Protein AF-M3FZF0-F1 (afdb_monomer)

Foldseek 3Di:
DDDDPVLVVLQVCCVVPVHDDDFFLDVPLVVVLLVQLLVLLCVVQVHDPPDDSVVCQVCVCVRDPPVCVVVSQVSSQVSLLVPPCNQVSVCNRCVVSCCSHVNPPDDDDSGDHDQRDDPPDPVSDDDDDDPPPDPDDDD

Secondary structure (DSSP, 8-state):
----HHHHHHHHHHHHHS------S-HHHHHHHHHHHHHHHHHHHT--TTS-HHHHHHTGGGTS-HHHHHHHHHHHHHHHHHSTTHHHHHHHHHHHHHHHHHTT-PPPPSS-------TT-GGG---S--TT-------

Organism: NCBI:txid1001599

pLDDT: mean 86.98, std 16.39, range [32.72, 98.31]

Structure (mmCIF, N/CA/C/O backbone):
data_AF-M3FZF0-F1
#
_entry.id   AF-M3FZF0-F1
#
loop_
_atom_site.group_PDB
_atom_site.id
_atom_site.type_symbol
_atom_site.label_atom_id
_atom_site.label_alt_id
_atom_site.label_comp_id
_atom_site.label_asym_id
_atom_site.label_entity_id
_atom_site.label_seq_id
_atom_site.pdbx_PDB_ins_code
_atom_site.Cartn_x
_atom_site.Cartn_y
_atom_site.Cartn_z
_atom_site.occupancy
_atom_site.B_iso_or_equiv
_atom_site.auth_seq_id
_atom_site.auth_comp_id
_atom_site.auth_asym_id
_atom_site.auth_atom_id
_atom_site.pdbx_PDB_model_num
ATOM 1 N N . MET A 1 1 ? 18.010 -3.478 -26.630 1.00 60.19 1 MET A N 1
ATOM 2 C CA . MET A 1 1 ? 17.415 -2.484 -25.715 1.00 60.19 1 MET A CA 1
ATOM 3 C C . MET A 1 1 ? 18.577 -1.794 -25.026 1.00 60.19 1 MET A C 1
ATOM 5 O O . MET A 1 1 ? 19.460 -2.504 -24.566 1.00 60.19 1 MET A O 1
ATOM 9 N N . PHE A 1 2 ? 18.667 -0.467 -25.069 1.00 76.50 2 PHE A N 1
ATOM 10 C CA . PHE A 1 2 ? 19.745 0.252 -24.386 1.00 76.50 2 PHE A CA 1
ATOM 11 C C . PHE A 1 2 ? 19.271 0.546 -22.962 1.00 76.50 2 PHE A C 1
ATOM 13 O O . PHE A 1 2 ? 18.437 1.427 -22.785 1.00 76.50 2 PHE A O 1
ATOM 20 N N . LEU A 1 3 ? 19.737 -0.248 -21.995 1.00 84.12 3 LEU A N 1
ATOM 21 C CA . LEU A 1 3 ? 19.492 -0.029 -20.570 1.00 84.12 3 LEU A CA 1
ATOM 22 C C . LEU A 1 3 ? 20.596 0.867 -20.001 1.00 84.12 3 LEU A C 1
ATOM 24 O O . LEU A 1 3 ? 21.763 0.751 -20.383 1.00 84.12 3 LEU A O 1
ATOM 28 N N . SER A 1 4 ? 20.231 1.752 -19.083 1.00 91.00 4 SER A N 1
ATOM 29 C CA . SER A 1 4 ? 21.182 2.430 -18.205 1.00 91.00 4 SER A CA 1
ATOM 30 C C . SER A 1 4 ? 21.882 1.427 -17.281 1.00 91.00 4 SER A C 1
ATOM 32 O O . SER A 1 4 ? 21.384 0.327 -17.035 1.00 91.00 4 SER A O 1
ATOM 34 N N . GLU A 1 5 ? 23.021 1.819 -16.707 1.00 91.88 5 GLU A N 1
ATOM 35 C CA . GLU A 1 5 ? 23.735 0.973 -15.740 1.00 91.88 5 GLU A CA 1
ATOM 36 C C . GLU A 1 5 ? 22.854 0.588 -14.541 1.00 91.88 5 GLU A C 1
ATOM 38 O O . GLU A 1 5 ? 22.901 -0.552 -14.084 1.00 91.88 5 GLU A O 1
ATOM 43 N N . SER A 1 6 ? 22.000 1.501 -14.065 1.00 90.69 6 SER A N 1
ATOM 44 C CA . SER A 1 6 ? 21.063 1.218 -12.972 1.00 90.69 6 SER A CA 1
ATOM 45 C C . SER A 1 6 ? 19.991 0.200 -13.358 1.00 90.69 6 SER A C 1
ATOM 47 O O . SER A 1 6 ? 19.658 -0.674 -12.561 1.00 90.69 6 SER A O 1
ATOM 49 N N . GLU A 1 7 ? 19.461 0.282 -14.578 1.00 92.56 7 GLU A N 1
ATOM 50 C CA . GLU A 1 7 ? 18.453 -0.665 -15.072 1.00 92.56 7 GLU A CA 1
ATOM 51 C C . GLU A 1 7 ? 19.058 -2.058 -15.282 1.00 92.56 7 GLU A C 1
ATOM 53 O O . GLU A 1 7 ? 18.430 -3.066 -14.945 1.00 92.56 7 GLU A O 1
ATOM 58 N N . GLN A 1 8 ? 20.303 -2.122 -15.765 1.00 93.81 8 GLN A N 1
ATOM 59 C CA . GLN A 1 8 ? 21.044 -3.376 -15.891 1.00 93.81 8 GLN A CA 1
ATOM 60 C C . GLN A 1 8 ? 21.269 -4.026 -14.520 1.00 93.81 8 GLN A C 1
ATOM 62 O O . GLN A 1 8 ? 20.993 -5.209 -14.357 1.00 93.81 8 GLN A O 1
ATOM 67 N N . GLN A 1 9 ? 21.683 -3.253 -13.509 1.00 94.00 9 GLN A N 1
ATOM 68 C CA . GLN A 1 9 ? 21.886 -3.763 -12.147 1.00 94.00 9 GLN A CA 1
ATOM 69 C C . GLN A 1 9 ? 20.606 -4.349 -11.538 1.00 94.00 9 GLN A C 1
ATOM 71 O O . GLN A 1 9 ? 20.651 -5.428 -10.947 1.00 94.00 9 GLN A O 1
ATOM 76 N N . ILE A 1 10 ? 19.470 -3.664 -11.699 1.00 94.12 10 ILE A N 1
ATOM 77 C CA . ILE A 1 10 ? 18.162 -4.141 -11.221 1.00 94.12 10 ILE A CA 1
ATOM 78 C C . ILE A 1 10 ? 17.778 -5.449 -11.920 1.00 94.12 10 ILE A C 1
ATOM 80 O O . ILE A 1 10 ? 17.322 -6.393 -11.273 1.00 94.12 10 ILE A O 1
ATOM 84 N N . THR A 1 11 ? 17.990 -5.515 -13.234 1.00 93.62 11 THR A N 1
ATOM 85 C 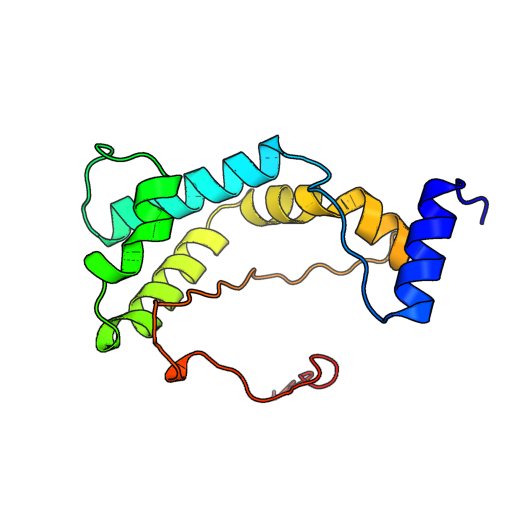CA . THR A 1 11 ? 17.691 -6.701 -14.044 1.00 93.62 11 THR A CA 1
ATOM 86 C C . THR A 1 11 ? 18.555 -7.889 -13.626 1.00 93.62 11 THR A C 1
ATOM 88 O O . THR A 1 11 ? 18.034 -8.979 -13.392 1.00 93.62 11 THR A O 1
ATOM 91 N N . ASP A 1 12 ? 19.861 -7.679 -13.456 1.00 94.50 12 ASP A N 1
ATOM 92 C CA . ASP A 1 12 ? 20.803 -8.723 -13.049 1.00 94.50 12 ASP A CA 1
ATOM 93 C C . ASP A 1 12 ? 20.505 -9.230 -11.628 1.00 94.50 12 ASP A C 1
ATOM 95 O O . ASP A 1 12 ? 20.568 -10.435 -11.364 1.00 94.50 12 ASP A O 1
ATOM 99 N N . GLU A 1 13 ? 20.140 -8.334 -10.702 1.00 95.12 13 GLU A N 1
A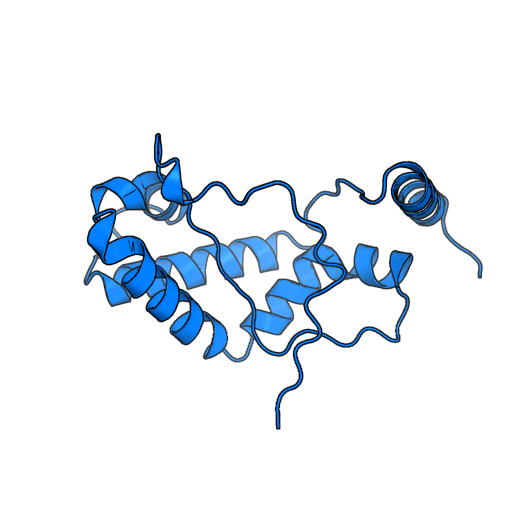TOM 100 C CA . GLU A 1 13 ? 19.709 -8.707 -9.352 1.00 95.12 13 GLU A CA 1
ATOM 101 C C . GLU A 1 13 ? 18.445 -9.569 -9.393 1.00 95.12 13 GLU A C 1
ATOM 103 O O . GLU A 1 13 ? 18.414 -10.634 -8.771 1.00 95.12 13 GLU A O 1
ATOM 108 N N . TYR A 1 14 ? 17.443 -9.147 -10.166 1.00 94.75 14 TYR A N 1
ATOM 109 C CA . TYR A 1 14 ? 16.187 -9.872 -10.311 1.00 94.75 14 TYR A CA 1
ATOM 110 C C . TYR A 1 14 ? 16.391 -11.258 -10.935 1.00 94.75 14 TYR A C 1
ATOM 112 O O . TYR A 1 14 ? 15.877 -12.238 -10.402 1.00 94.75 14 TYR A O 1
ATOM 120 N N . ILE A 1 15 ? 17.189 -11.376 -12.004 1.00 94.62 15 ILE A N 1
ATOM 121 C CA . ILE A 1 15 ? 17.502 -12.667 -12.647 1.00 94.62 15 ILE A CA 1
ATOM 122 C C . ILE A 1 15 ? 18.219 -13.606 -11.672 1.00 94.62 15 ILE A C 1
ATOM 124 O O . ILE A 1 15 ? 17.933 -14.803 -11.639 1.00 94.62 15 ILE A O 1
ATOM 128 N N . ARG A 1 16 ? 19.151 -13.079 -10.873 1.00 96.06 16 ARG A N 1
ATOM 129 C CA . ARG A 1 16 ? 19.946 -13.882 -9.937 1.00 96.06 16 ARG A CA 1
ATOM 130 C C . ARG A 1 16 ? 19.152 -14.326 -8.708 1.00 96.06 16 ARG A C 1
ATOM 132 O O . ARG A 1 16 ? 19.325 -15.456 -8.262 1.00 96.06 16 ARG A O 1
ATOM 139 N N . ASN A 1 17 ? 18.330 -13.443 -8.143 1.00 95.00 17 ASN A N 1
ATOM 140 C CA . ASN A 1 17 ? 17.706 -13.645 -6.831 1.00 95.00 17 ASN A CA 1
ATOM 141 C C . ASN A 1 17 ? 16.209 -13.987 -6.908 1.00 95.00 17 ASN A C 1
ATOM 143 O O . ASN A 1 17 ? 15.634 -14.436 -5.920 1.00 95.00 17 ASN A O 1
ATOM 147 N N . GLY A 1 18 ? 15.557 -13.732 -8.045 1.00 92.62 18 GLY A N 1
ATOM 148 C CA . GLY A 1 18 ? 14.099 -13.782 -8.191 1.00 92.62 18 GLY A CA 1
ATOM 149 C C . GLY A 1 18 ? 13.364 -12.571 -7.597 1.00 92.62 18 GLY A C 1
ATOM 150 O O . GLY A 1 18 ? 12.136 -12.531 -7.624 1.00 92.62 18 GLY A O 1
ATOM 151 N N . TYR A 1 19 ? 14.091 -11.588 -7.052 1.00 93.00 19 TYR A N 1
ATOM 152 C CA . TYR A 1 19 ? 13.554 -10.341 -6.501 1.00 93.00 19 TYR A CA 1
ATOM 153 C C . TYR A 1 19 ? 14.603 -9.219 -6.542 1.00 93.00 19 TYR A C 1
ATOM 155 O O . TYR A 1 19 ? 15.796 -9.472 -6.697 1.00 93.00 19 TYR A O 1
ATOM 163 N N . THR A 1 20 ? 14.156 -7.976 -6.355 1.00 94.25 20 THR A N 1
ATOM 164 C CA . THR A 1 20 ? 15.016 -6.804 -6.125 1.00 94.25 20 THR A CA 1
ATOM 165 C C . THR A 1 20 ? 14.456 -5.977 -4.969 1.00 94.25 20 THR A C 1
ATOM 167 O O . THR A 1 20 ? 13.239 -5.945 -4.761 1.00 94.25 20 THR A O 1
ATOM 170 N N . ILE A 1 21 ? 15.328 -5.324 -4.198 1.00 94.19 21 ILE A N 1
ATOM 171 C CA . ILE A 1 21 ? 14.931 -4.435 -3.098 1.00 94.19 21 ILE A CA 1
ATOM 172 C C . ILE A 1 21 ? 15.245 -2.996 -3.495 1.00 94.19 21 ILE A C 1
ATOM 174 O O . ILE A 1 21 ? 16.403 -2.590 -3.546 1.00 94.19 21 ILE A O 1
ATOM 178 N N . GLN A 1 22 ? 14.198 -2.209 -3.732 1.00 94.44 22 GLN A N 1
ATOM 179 C CA . GLN A 1 22 ? 14.310 -0.820 -4.169 1.00 94.44 22 GLN A CA 1
ATOM 180 C C . GLN A 1 22 ? 13.591 0.129 -3.211 1.00 94.44 22 GLN A C 1
ATOM 182 O O . GLN A 1 22 ? 12.639 -0.245 -2.522 1.00 94.44 22 GLN A O 1
ATOM 187 N N . LYS A 1 23 ? 14.043 1.386 -3.166 1.00 95.44 23 LYS A N 1
ATOM 188 C CA . LYS A 1 23 ? 13.302 2.455 -2.480 1.00 95.44 23 LYS A CA 1
ATOM 189 C C . LYS A 1 23 ? 12.015 2.754 -3.247 1.00 95.44 23 LYS A C 1
ATOM 191 O O . LYS A 1 23 ? 11.947 2.522 -4.445 1.00 95.44 23 LYS A O 1
ATOM 196 N N . ALA A 1 24 ? 11.009 3.315 -2.578 1.00 95.62 24 ALA A N 1
ATOM 197 C CA . ALA A 1 24 ? 9.831 3.816 -3.279 1.00 95.62 24 ALA A CA 1
ATOM 198 C C . ALA A 1 24 ? 10.253 4.870 -4.316 1.00 95.62 24 ALA A C 1
ATOM 200 O O . ALA A 1 24 ? 10.874 5.873 -3.960 1.00 95.62 24 ALA A O 1
ATOM 201 N N . ALA A 1 25 ? 9.903 4.647 -5.583 1.00 96.56 25 ALA A N 1
ATOM 202 C CA . ALA A 1 25 ? 10.225 5.563 -6.674 1.00 96.56 25 ALA A CA 1
ATOM 203 C C . ALA A 1 25 ? 9.487 6.901 -6.538 1.00 96.56 25 ALA A C 1
ATOM 205 O O . ALA A 1 25 ? 9.951 7.931 -7.022 1.00 96.56 25 ALA A O 1
ATOM 206 N N . ASP A 1 26 ? 8.340 6.883 -5.859 1.00 97.88 26 ASP A N 1
ATOM 207 C CA . ASP A 1 26 ? 7.570 8.070 -5.541 1.00 97.88 26 ASP A CA 1
ATOM 208 C C . ASP A 1 26 ? 7.046 8.032 -4.104 1.00 97.88 26 ASP A C 1
ATOM 210 O O . ASP A 1 26 ? 6.028 7.406 -3.792 1.00 97.88 26 ASP A O 1
ATOM 214 N N . ILE A 1 27 ? 7.751 8.756 -3.239 1.00 97.81 27 ILE A N 1
ATOM 215 C CA . ILE A 1 27 ? 7.427 8.887 -1.817 1.00 97.81 27 ILE A CA 1
ATOM 216 C C . ILE A 1 27 ? 6.081 9.595 -1.626 1.00 97.81 27 ILE A C 1
ATOM 218 O O . ILE A 1 27 ? 5.312 9.190 -0.763 1.00 97.81 27 ILE A O 1
ATOM 222 N N . ASN A 1 28 ? 5.730 10.569 -2.475 1.00 98.00 28 ASN A N 1
ATOM 223 C CA . ASN A 1 28 ? 4.465 11.295 -2.336 1.00 98.00 28 ASN A CA 1
ATOM 224 C C . ASN A 1 28 ? 3.257 10.376 -2.569 1.00 98.00 28 ASN A C 1
ATOM 226 O O . ASN A 1 28 ? 2.253 10.492 -1.870 1.00 98.00 28 ASN A O 1
ATOM 230 N N . SER A 1 29 ? 3.339 9.444 -3.527 1.00 97.94 29 SER A N 1
ATOM 231 C CA . SER A 1 29 ? 2.282 8.438 -3.707 1.00 97.94 29 SER A CA 1
ATOM 232 C C . SER A 1 29 ? 2.228 7.441 -2.556 1.00 97.94 29 SER A C 1
ATOM 234 O O . SER A 1 29 ? 1.133 7.052 -2.157 1.00 97.94 29 SER A O 1
ATOM 236 N N . LEU A 1 30 ? 3.375 7.049 -1.996 1.00 97.75 30 LEU A N 1
ATOM 237 C CA . LEU A 1 30 ? 3.407 6.181 -0.818 1.00 97.75 30 LEU A CA 1
ATOM 238 C C . LEU A 1 30 ? 2.758 6.863 0.397 1.00 97.75 30 LEU A C 1
ATOM 240 O O . LEU A 1 30 ? 1.913 6.262 1.061 1.00 97.75 30 LEU A O 1
ATOM 244 N N . ASP A 1 31 ? 3.095 8.128 0.645 1.00 98.06 31 ASP A N 1
ATOM 245 C CA . ASP A 1 31 ? 2.496 8.934 1.709 1.00 98.06 31 ASP A CA 1
ATOM 246 C C . ASP A 1 31 ? 0.991 9.116 1.487 1.00 98.06 31 ASP A C 1
ATOM 248 O O . ASP A 1 31 ? 0.205 8.954 2.421 1.00 98.06 31 ASP A O 1
ATOM 252 N N . TRP A 1 32 ? 0.566 9.370 0.245 1.00 98.31 32 TRP A N 1
ATOM 253 C CA . TRP A 1 32 ? -0.852 9.457 -0.110 1.00 98.31 32 TRP A CA 1
ATOM 254 C C . TRP A 1 32 ? -1.598 8.153 0.201 1.00 98.31 32 TRP A C 1
ATOM 256 O O . TRP A 1 32 ? -2.680 8.193 0.792 1.00 98.31 32 TRP A O 1
ATOM 266 N N . ILE A 1 33 ? -1.021 6.994 -0.141 1.00 97.94 33 ILE A N 1
ATOM 267 C CA . ILE A 1 33 ? -1.599 5.677 0.170 1.00 97.94 33 ILE A CA 1
ATOM 268 C C . ILE A 1 33 ? -1.727 5.502 1.683 1.00 97.94 33 ILE A C 1
ATOM 270 O O . ILE A 1 33 ? -2.805 5.141 2.161 1.00 97.94 33 ILE A O 1
ATOM 274 N N . ARG A 1 34 ? -0.661 5.792 2.442 1.00 97.88 34 ARG A N 1
ATOM 275 C CA . ARG A 1 34 ? -0.659 5.686 3.909 1.00 97.88 34 ARG A CA 1
ATOM 276 C C . ARG A 1 34 ? -1.765 6.536 4.527 1.00 97.88 34 ARG A C 1
ATOM 278 O O . ARG A 1 34 ? -2.527 6.033 5.350 1.00 97.88 34 ARG A O 1
ATOM 285 N N . GLU A 1 35 ? -1.871 7.802 4.130 1.00 98.06 35 GLU A N 1
ATOM 286 C CA . GLU A 1 35 ? -2.877 8.717 4.676 1.00 98.06 35 GLU A CA 1
ATOM 287 C C . GLU A 1 35 ? -4.304 8.276 4.338 1.00 98.06 35 GLU A C 1
ATOM 289 O O . GLU A 1 35 ? -5.173 8.309 5.210 1.00 98.06 35 GLU A O 1
ATOM 294 N N . ASN A 1 36 ? -4.557 7.811 3.112 1.00 98.06 36 ASN A N 1
ATOM 295 C CA . ASN A 1 36 ? -5.884 7.329 2.724 1.00 98.06 36 ASN A CA 1
ATOM 296 C C . ASN A 1 36 ? -6.280 6.062 3.481 1.00 98.06 36 ASN A C 1
ATOM 298 O O . ASN A 1 36 ? -7.399 5.985 3.986 1.00 98.06 36 ASN A O 1
ATOM 302 N N . ILE A 1 37 ? -5.367 5.097 3.624 1.00 98.06 37 ILE A N 1
ATOM 303 C CA . ILE A 1 37 ? -5.623 3.900 4.433 1.00 98.06 37 ILE A CA 1
ATOM 304 C C . ILE A 1 37 ? -5.897 4.302 5.885 1.00 98.06 37 ILE A C 1
ATOM 306 O O . ILE A 1 37 ? -6.866 3.829 6.471 1.00 98.06 37 ILE A O 1
ATOM 310 N N . ALA A 1 38 ? -5.108 5.210 6.462 1.00 98.12 38 ALA A N 1
ATOM 311 C CA . ALA A 1 38 ? -5.327 5.675 7.828 1.00 98.12 38 ALA A CA 1
ATOM 312 C C . ALA A 1 38 ? -6.687 6.371 7.999 1.00 98.12 38 ALA A C 1
ATOM 314 O O . ALA A 1 38 ? -7.368 6.127 8.991 1.00 98.12 38 ALA A O 1
ATOM 315 N N . ASN A 1 39 ? -7.119 7.196 7.042 1.00 98.12 39 ASN A N 1
ATOM 316 C CA . ASN A 1 39 ? -8.446 7.821 7.077 1.00 98.12 39 ASN A CA 1
ATOM 317 C C . ASN A 1 39 ? -9.569 6.781 6.978 1.00 98.12 39 ASN A C 1
ATOM 319 O O . ASN A 1 39 ? -10.468 6.797 7.808 1.00 98.12 39 ASN A O 1
ATOM 323 N N . ILE A 1 40 ? -9.459 5.810 6.066 1.00 98.25 40 ILE A N 1
ATOM 324 C CA . ILE A 1 40 ? -10.407 4.687 5.968 1.00 98.25 40 ILE A CA 1
ATOM 325 C C . ILE A 1 40 ? -10.505 3.935 7.300 1.00 98.25 40 ILE A C 1
ATOM 327 O O . ILE A 1 40 ? -11.598 3.596 7.748 1.00 98.25 40 ILE A O 1
ATOM 331 N N . VAL A 1 41 ? -9.369 3.668 7.949 1.00 97.94 41 VAL A N 1
ATOM 332 C CA . VAL A 1 41 ? -9.337 3.001 9.256 1.00 97.94 41 VAL A CA 1
ATOM 333 C C . VAL A 1 41 ? -10.031 3.845 10.324 1.00 97.94 41 VAL A C 1
ATOM 335 O O . VAL A 1 41 ? -10.810 3.296 11.104 1.00 97.94 41 VAL A O 1
ATOM 338 N N . ARG A 1 42 ? -9.789 5.163 10.353 1.00 97.62 42 ARG A N 1
ATOM 339 C CA . ARG A 1 42 ? -10.481 6.082 11.271 1.00 97.62 42 ARG A CA 1
ATOM 340 C C . ARG A 1 42 ? -11.988 6.046 11.049 1.00 97.62 42 ARG A C 1
ATOM 342 O O . ARG A 1 42 ? -12.716 5.878 12.020 1.00 97.62 42 ARG A O 1
ATOM 349 N N . ASP A 1 43 ? -12.439 6.104 9.801 1.00 97.62 43 ASP A N 1
ATOM 350 C CA . ASP A 1 43 ? -13.862 6.084 9.454 1.00 97.62 43 ASP A CA 1
ATOM 351 C C . ASP A 1 43 ? -14.528 4.761 9.859 1.00 97.62 43 ASP A C 1
ATOM 353 O O . ASP A 1 43 ? -15.598 4.760 10.465 1.00 97.62 43 ASP A O 1
ATOM 357 N N . ILE A 1 44 ? -13.878 3.623 9.588 1.00 97.19 44 ILE A N 1
ATOM 358 C CA . ILE A 1 44 ? -14.392 2.290 9.949 1.00 97.19 44 ILE A CA 1
ATOM 359 C C . ILE A 1 44 ? -14.515 2.125 11.469 1.00 97.19 44 ILE A C 1
ATOM 361 O O . ILE A 1 44 ? -15.437 1.454 11.934 1.00 97.19 44 ILE A O 1
ATOM 365 N N . LEU A 1 45 ? -13.583 2.697 12.233 1.00 96.31 45 LEU A N 1
ATOM 366 C CA . LEU A 1 45 ? -13.524 2.569 13.691 1.00 96.31 45 LEU A CA 1
ATOM 367 C C . LEU A 1 45 ? -14.187 3.737 14.440 1.00 96.31 45 LEU A C 1
ATOM 369 O O . LEU A 1 45 ? -14.247 3.703 15.667 1.00 96.31 45 LEU A O 1
ATOM 373 N N . GLY A 1 46 ? -14.680 4.759 13.733 1.00 96.31 46 GLY A N 1
ATOM 374 C CA . GLY A 1 46 ? -15.267 5.959 14.335 1.00 96.31 46 GLY A CA 1
ATOM 375 C C . GLY A 1 46 ? -14.273 6.794 15.151 1.00 96.31 46 GLY A C 1
ATOM 376 O O . GLY A 1 46 ? -14.642 7.347 16.184 1.00 96.31 46 GLY A O 1
ATOM 377 N N . LEU A 1 47 ? -13.008 6.855 14.728 1.00 95.19 47 LEU A N 1
ATOM 378 C CA . LEU A 1 47 ? -11.932 7.540 15.451 1.00 95.19 47 LEU A CA 1
ATOM 379 C C . LEU A 1 47 ? -11.735 8.976 14.956 1.00 95.19 47 LEU A C 1
ATOM 381 O O . LEU A 1 47 ? -11.782 9.258 13.760 1.00 95.19 47 LEU A O 1
ATOM 385 N N . SER A 1 48 ? -11.414 9.876 15.880 1.00 93.00 48 SER A N 1
ATOM 386 C CA . SER A 1 48 ? -10.918 11.221 15.585 1.00 93.00 48 SER A CA 1
ATOM 387 C C . SER A 1 48 ? -9.462 11.182 15.083 1.00 93.00 48 SER A C 1
ATOM 389 O O . SER A 1 48 ? -8.716 10.220 15.291 1.00 93.00 48 SER A O 1
ATOM 391 N N . LYS A 1 49 ? -9.010 12.255 14.419 1.00 93.44 49 LYS A N 1
ATOM 392 C CA . LYS A 1 49 ? -7.616 12.406 13.955 1.00 93.44 49 LYS A CA 1
ATOM 393 C C . LYS A 1 49 ? -6.695 12.923 15.073 1.00 93.44 49 LYS A C 1
ATOM 395 O O . LYS A 1 49 ? -6.005 13.921 14.901 1.00 93.44 49 LYS A O 1
ATOM 400 N N . GLU A 1 50 ? -6.721 12.262 16.227 1.00 91.31 50 GLU A N 1
ATOM 401 C CA . GLU A 1 50 ? -5.885 12.613 17.387 1.00 91.31 50 GLU A CA 1
ATOM 402 C C . GLU A 1 50 ? -4.450 12.095 17.246 1.00 91.31 50 GLU A C 1
ATOM 404 O O . GLU A 1 50 ? -3.496 12.801 17.567 1.00 91.31 50 GLU A O 1
ATOM 409 N N . GLU A 1 51 ? -4.287 10.875 16.728 1.00 92.88 51 GLU A N 1
ATOM 410 C CA . GLU A 1 51 ? -2.980 10.257 16.499 1.00 92.88 51 GLU A CA 1
ATOM 411 C C . GLU A 1 51 ? -2.561 10.319 15.021 1.00 92.88 51 GLU A C 1
ATOM 413 O O . GLU A 1 51 ? -3.392 10.316 14.096 1.00 92.88 51 GLU A O 1
ATOM 418 N N . THR A 1 52 ? -1.245 10.356 14.790 1.00 96.88 52 THR A N 1
ATOM 419 C CA . THR A 1 52 ? -0.681 10.328 13.436 1.00 96.88 52 THR A CA 1
ATOM 420 C C . THR A 1 52 ? -1.024 9.018 12.734 1.00 96.88 52 THR A C 1
ATOM 422 O O . THR A 1 52 ? -1.297 7.994 13.363 1.00 96.88 52 THR A O 1
ATOM 425 N N . SER A 1 53 ? -1.009 9.045 11.404 1.00 97.00 53 SER A N 1
ATOM 426 C CA . SER A 1 53 ? -1.315 7.874 10.583 1.00 97.00 53 SER A CA 1
ATOM 427 C C . SER A 1 53 ? -0.364 6.707 10.876 1.00 97.00 53 SER A C 1
ATOM 429 O O . SER A 1 53 ? -0.827 5.578 11.008 1.00 97.00 53 SER A O 1
ATOM 431 N N . ASP A 1 54 ? 0.927 6.966 11.103 1.00 96.50 54 ASP A N 1
ATOM 432 C CA . ASP A 1 54 ? 1.889 5.926 11.491 1.00 96.50 54 ASP A CA 1
ATOM 433 C C . ASP A 1 54 ? 1.563 5.295 12.853 1.00 96.50 54 ASP A C 1
ATOM 435 O O . ASP A 1 54 ? 1.626 4.074 12.992 1.00 96.50 54 ASP A O 1
ATOM 439 N N . ILE A 1 55 ? 1.186 6.092 13.861 1.00 96.94 55 ILE A N 1
ATOM 440 C CA . ILE A 1 55 ? 0.834 5.558 15.187 1.00 96.94 55 ILE A CA 1
ATOM 441 C C . ILE A 1 55 ? -0.434 4.706 15.090 1.00 96.94 55 ILE A C 1
ATOM 443 O O . ILE A 1 55 ? -0.440 3.578 15.588 1.00 96.94 55 ILE A O 1
ATOM 447 N N . LEU A 1 56 ? -1.467 5.204 14.404 1.00 97.44 56 LEU A N 1
ATOM 448 C C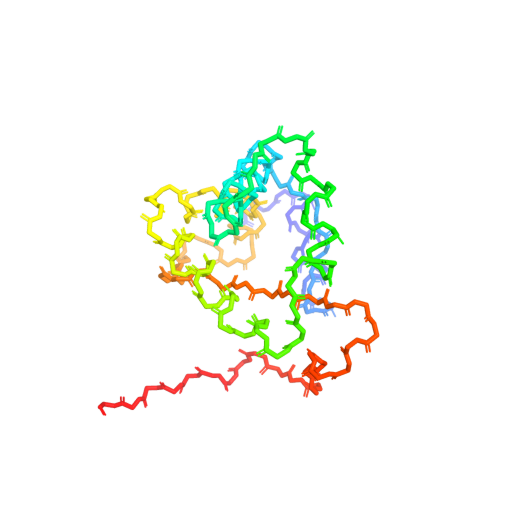A . LEU A 1 56 ? -2.721 4.477 14.203 1.00 97.44 56 LEU A CA 1
ATOM 449 C C . LEU A 1 56 ? -2.484 3.114 13.545 1.00 97.44 56 LEU A C 1
ATOM 451 O O . LEU A 1 56 ? -2.931 2.092 14.069 1.00 97.44 56 LEU A O 1
ATOM 455 N N . LEU A 1 57 ? -1.784 3.095 12.406 1.00 96.50 57 LEU A N 1
ATOM 456 C CA . LEU A 1 57 ? -1.585 1.876 11.621 1.00 96.50 57 LEU A CA 1
ATOM 457 C C . LEU A 1 57 ? -0.693 0.869 12.358 1.00 96.50 57 LEU A C 1
ATOM 459 O O . LEU A 1 57 ? -1.034 -0.312 12.418 1.00 96.50 57 LEU A O 1
ATOM 463 N N . ASN A 1 58 ? 0.387 1.323 13.003 1.00 96.62 58 ASN A N 1
ATOM 464 C CA . ASN A 1 58 ? 1.279 0.444 13.769 1.00 96.62 58 ASN A CA 1
ATOM 465 C C . ASN A 1 58 ? 0.615 -0.128 15.035 1.00 96.62 58 ASN A C 1
ATOM 467 O O . ASN A 1 58 ? 1.001 -1.194 15.519 1.00 96.62 58 ASN A O 1
ATOM 471 N N . GLN A 1 59 ? -0.385 0.559 15.592 1.00 96.06 59 GLN A N 1
ATOM 472 C CA . GLN A 1 59 ? -1.068 0.151 16.825 1.00 96.06 59 GLN A CA 1
ATOM 473 C C . GLN A 1 59 ? -2.485 -0.382 16.599 1.00 96.06 59 GLN A C 1
ATOM 475 O O . GLN A 1 59 ? -3.261 -0.486 17.551 1.00 96.06 59 GLN A O 1
ATOM 480 N N . ILE A 1 60 ? -2.828 -0.768 15.368 1.00 95.44 60 ILE A N 1
ATOM 481 C CA . ILE A 1 60 ? -4.180 -1.232 15.033 1.00 95.44 60 ILE A CA 1
ATOM 482 C C . ILE A 1 60 ? -4.610 -2.471 15.839 1.00 95.44 60 ILE A C 1
ATOM 484 O O . ILE A 1 60 ? -5.778 -2.599 16.196 1.00 95.44 60 ILE A O 1
ATOM 488 N N . HIS A 1 61 ? -3.653 -3.316 16.234 1.00 94.56 61 HIS A N 1
ATOM 489 C CA . HIS A 1 61 ? -3.857 -4.482 17.104 1.00 94.56 61 HIS A CA 1
ATOM 490 C C . HIS A 1 61 ? -4.409 -4.134 18.499 1.00 94.56 61 HIS A C 1
ATOM 492 O O . HIS A 1 61 ? -4.946 -4.998 19.183 1.00 94.56 61 HIS A O 1
ATOM 498 N N . LYS A 1 62 ? -4.292 -2.873 18.941 1.00 95.25 62 LYS A N 1
ATOM 499 C CA . LYS A 1 62 ? -4.892 -2.392 20.198 1.00 95.25 62 LYS A CA 1
ATOM 500 C C . LYS A 1 62 ? -6.359 -1.990 20.044 1.00 95.25 62 LYS A C 1
ATOM 502 O O . LYS A 1 62 ? -7.036 -1.783 21.045 1.00 95.25 62 LYS A O 1
ATOM 507 N N . LYS A 1 63 ? -6.822 -1.807 18.805 1.00 94.88 63 LYS A N 1
ATOM 508 C CA . LYS A 1 63 ? -8.148 -1.269 18.465 1.00 94.88 63 LYS A CA 1
ATOM 509 C C . LYS A 1 63 ? -9.051 -2.298 17.782 1.00 94.88 63 LYS A C 1
ATOM 511 O O . LYS A 1 63 ? -10.266 -2.157 17.828 1.00 94.88 63 LYS A O 1
ATOM 516 N N . VAL A 1 64 ? -8.470 -3.321 17.158 1.00 94.88 64 VAL A N 1
ATOM 517 C CA . VAL A 1 64 ? -9.182 -4.404 16.470 1.00 94.88 64 VAL A CA 1
ATOM 518 C C . VAL A 1 64 ? -8.771 -5.732 17.095 1.00 94.88 64 VAL A C 1
ATOM 520 O O . VAL A 1 64 ? -7.583 -5.992 17.267 1.00 94.88 64 VAL A O 1
ATOM 523 N N . SER A 1 65 ? -9.749 -6.569 17.442 1.00 92.56 65 SER A N 1
ATOM 524 C CA . SER A 1 65 ? -9.500 -7.908 17.978 1.00 92.56 65 SER A CA 1
ATOM 525 C C . SER A 1 65 ? -9.054 -8.876 16.871 1.00 92.56 65 SER A C 1
ATOM 527 O O . SER A 1 65 ? -9.396 -8.692 15.702 1.00 92.56 65 SER A O 1
ATOM 529 N N . VAL A 1 66 ? -8.334 -9.948 17.223 1.00 89.50 66 VAL A N 1
ATOM 530 C CA . VAL A 1 66 ? -7.940 -10.992 16.252 1.00 89.50 66 VAL A CA 1
ATOM 531 C C . VAL A 1 66 ? -9.170 -11.631 15.591 1.00 89.50 66 VAL A C 1
ATOM 533 O O . VAL A 1 66 ? -9.163 -11.872 14.386 1.00 89.50 66 VAL A O 1
ATOM 536 N N . SER A 1 67 ? -10.263 -11.840 16.337 1.00 90.31 67 SER A N 1
ATOM 537 C CA . SER A 1 67 ? -11.512 -12.398 15.795 1.00 90.31 67 SER A CA 1
ATOM 538 C C . SER A 1 67 ? -12.170 -11.503 14.742 1.00 90.31 67 SER A C 1
ATOM 540 O O . SER A 1 67 ? -12.796 -12.012 13.814 1.00 90.31 67 SER A O 1
ATOM 542 N N . ASP A 1 68 ? -11.997 -10.183 14.843 1.00 92.31 68 ASP A N 1
ATOM 543 C CA . ASP A 1 68 ? -12.569 -9.218 13.898 1.00 92.31 68 ASP A CA 1
ATOM 544 C C . ASP A 1 68 ? -11.616 -8.863 12.748 1.00 92.31 68 ASP A C 1
ATOM 546 O O . ASP A 1 68 ? -12.041 -8.241 11.769 1.00 92.31 68 ASP A O 1
ATOM 550 N N . LEU A 1 69 ? -10.342 -9.269 12.827 1.00 91.25 69 LEU A N 1
ATOM 551 C CA . LEU A 1 69 ? -9.274 -8.853 11.915 1.00 91.25 69 LEU A CA 1
ATOM 552 C C . LEU A 1 69 ? -9.605 -9.129 10.447 1.00 91.25 69 LEU A C 1
ATOM 554 O O . LEU A 1 69 ? -9.427 -8.255 9.599 1.00 91.25 69 LEU A O 1
ATOM 558 N N . ASN A 1 70 ? -10.125 -10.316 10.126 1.00 90.56 70 ASN A N 1
ATOM 559 C CA . ASN A 1 70 ? -10.456 -10.648 8.740 1.00 90.56 70 ASN A CA 1
ATOM 560 C C . ASN A 1 70 ? -11.596 -9.770 8.197 1.00 90.56 70 ASN A C 1
ATOM 562 O O . ASN A 1 70 ? -11.492 -9.226 7.097 1.00 90.56 70 ASN A O 1
ATOM 566 N N . SER A 1 71 ? -12.662 -9.591 8.980 1.00 94.62 71 SER A N 1
ATOM 567 C CA . SER A 1 71 ? -13.796 -8.735 8.614 1.00 94.62 71 SER A CA 1
ATOM 568 C C . SER A 1 71 ? -13.365 -7.277 8.458 1.00 94.62 71 SER A C 1
ATOM 570 O O . SER A 1 71 ? -13.762 -6.607 7.504 1.00 94.62 71 SER A O 1
ATOM 572 N N . PHE A 1 72 ? -12.510 -6.793 9.358 1.00 96.19 72 PHE A N 1
ATOM 573 C CA . PHE A 1 72 ? -11.905 -5.468 9.287 1.00 96.19 72 PHE A CA 1
ATOM 574 C C . PHE A 1 72 ? -11.053 -5.300 8.021 1.00 96.19 72 PHE A C 1
ATOM 576 O O . PHE A 1 72 ? -11.280 -4.367 7.250 1.00 96.19 72 PHE A O 1
ATOM 583 N N . ARG A 1 73 ? -10.145 -6.243 7.743 1.00 95.19 73 ARG A N 1
ATOM 584 C CA . ARG A 1 73 ? -9.294 -6.258 6.543 1.00 95.19 73 ARG A CA 1
ATOM 585 C C . ARG A 1 73 ? -10.119 -6.167 5.262 1.00 95.19 73 ARG A C 1
ATOM 587 O O . ARG A 1 73 ? -9.797 -5.3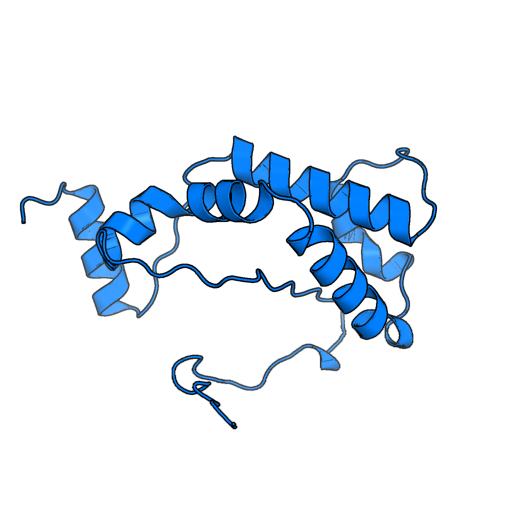67 4.388 1.00 95.19 73 ARG A O 1
ATOM 594 N N . LEU A 1 74 ? -11.197 -6.947 5.155 1.00 95.50 74 LEU A N 1
ATOM 595 C CA . LEU A 1 74 ? -12.077 -6.927 3.983 1.00 95.50 74 LEU A CA 1
ATOM 596 C C . LEU A 1 74 ? -12.744 -5.562 3.780 1.00 95.50 74 LEU A C 1
ATOM 598 O O . LEU A 1 74 ? -12.793 -5.085 2.646 1.00 95.50 74 LEU A O 1
ATOM 602 N N . LYS A 1 75 ? -13.201 -4.907 4.855 1.00 97.56 75 LYS A N 1
ATOM 603 C CA . LYS A 1 75 ? -13.765 -3.549 4.776 1.00 97.56 75 LYS A CA 1
ATOM 604 C C . LYS A 1 75 ? -12.727 -2.539 4.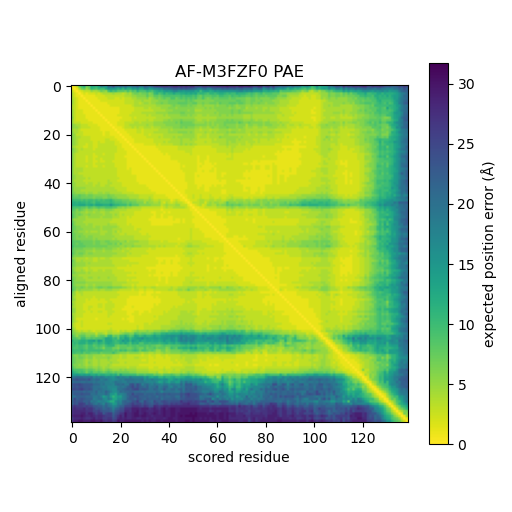292 1.00 97.56 75 LYS A C 1
ATOM 606 O O . LYS A 1 75 ? -13.022 -1.762 3.390 1.00 97.56 75 LYS A O 1
ATOM 611 N N . VAL A 1 76 ? -11.502 -2.587 4.824 1.00 97.50 76 VAL A N 1
ATOM 612 C CA . VAL A 1 76 ? -10.419 -1.694 4.378 1.00 97.50 76 VAL A CA 1
ATOM 613 C C . VAL A 1 76 ? -10.103 -1.923 2.899 1.00 97.50 76 VAL A C 1
ATOM 615 O O . VAL A 1 76 ? -10.023 -0.955 2.148 1.00 97.50 76 VAL A O 1
ATOM 618 N N . ILE A 1 77 ? -9.996 -3.181 2.447 1.00 96.00 77 ILE A N 1
ATOM 619 C CA . ILE A 1 77 ? -9.767 -3.517 1.030 1.00 96.00 77 ILE A CA 1
ATOM 620 C C . ILE A 1 77 ? -10.875 -2.950 0.142 1.00 96.00 77 ILE A C 1
ATOM 622 O O . ILE A 1 77 ? -10.581 -2.377 -0.907 1.00 96.00 77 ILE A O 1
ATOM 626 N N . GLN A 1 78 ? -12.139 -3.102 0.537 1.00 96.88 78 GLN A N 1
ATOM 627 C CA . GLN A 1 78 ? -13.274 -2.586 -0.231 1.00 96.88 78 GLN A CA 1
ATOM 628 C C . GLN A 1 78 ? -13.226 -1.060 -0.346 1.00 96.88 78 GLN A C 1
ATOM 630 O O . GLN A 1 78 ? -13.280 -0.540 -1.460 1.00 96.88 78 GLN A O 1
ATOM 635 N N . SER A 1 79 ? -13.051 -0.353 0.773 1.00 97.44 79 SER A N 1
ATOM 636 C CA . SER A 1 79 ? -12.968 1.111 0.784 1.00 97.44 79 SER A CA 1
ATOM 637 C C . SER A 1 79 ? -11.768 1.614 -0.017 1.00 97.44 79 SER A C 1
ATOM 639 O O . SER A 1 79 ? -11.919 2.482 -0.872 1.00 97.44 79 SER A O 1
ATOM 641 N N . MET A 1 80 ? -10.595 1.010 0.166 1.00 96.31 80 MET A N 1
ATOM 642 C CA . MET A 1 80 ? -9.371 1.342 -0.564 1.00 96.31 80 MET A CA 1
ATOM 643 C C . MET A 1 80 ? -9.546 1.218 -2.081 1.00 96.31 80 MET A C 1
ATOM 645 O O . MET A 1 80 ? -9.167 2.116 -2.826 1.00 96.31 80 MET A O 1
ATOM 649 N N . ASN A 1 81 ? -10.157 0.127 -2.549 1.00 95.25 81 ASN A N 1
ATOM 650 C CA . ASN A 1 81 ? -10.373 -0.106 -3.979 1.00 95.25 81 ASN A CA 1
ATOM 651 C C . ASN A 1 81 ? -11.510 0.734 -4.583 1.00 95.25 81 ASN A C 1
ATOM 653 O O . ASN A 1 81 ? -11.628 0.781 -5.806 1.00 95.25 81 ASN A O 1
ATOM 657 N N . SER A 1 82 ? -12.336 1.391 -3.762 1.00 95.94 82 SER A N 1
ATOM 658 C CA . SER A 1 82 ? -13.332 2.361 -4.240 1.00 95.94 82 SER A CA 1
ATOM 659 C C . SER A 1 82 ? -12.742 3.741 -4.553 1.00 95.94 82 SER A C 1
ATOM 661 O O . SER A 1 82 ? -13.364 4.522 -5.272 1.00 95.94 82 SER A O 1
ATOM 663 N N . LEU A 1 83 ? -11.531 4.035 -4.069 1.00 95.88 83 LEU A N 1
ATOM 664 C CA . LEU A 1 83 ? -10.824 5.273 -4.382 1.00 95.88 83 LEU A CA 1
ATOM 665 C C . LEU A 1 83 ? -10.287 5.211 -5.819 1.00 95.88 83 LEU A C 1
ATOM 667 O O . LEU A 1 83 ? -9.419 4.392 -6.133 1.00 95.88 83 LEU A O 1
ATOM 671 N N . ALA A 1 84 ? -10.775 6.104 -6.685 1.00 92.31 84 ALA A N 1
ATOM 672 C CA . ALA A 1 84 ? -10.438 6.116 -8.111 1.00 92.31 84 ALA A CA 1
ATOM 673 C C . ALA A 1 84 ? -8.918 6.169 -8.369 1.00 92.31 84 ALA A C 1
ATOM 675 O O . ALA A 1 84 ? -8.405 5.424 -9.208 1.00 92.31 84 ALA A O 1
ATOM 676 N N . ASP A 1 85 ? -8.197 6.971 -7.582 1.00 94.50 85 ASP A N 1
ATOM 677 C CA . ASP A 1 85 ? -6.761 7.217 -7.759 1.00 94.50 85 ASP A CA 1
ATOM 678 C C . ASP A 1 85 ? -5.859 6.215 -7.026 1.00 94.50 85 ASP A C 1
ATOM 680 O O . ASP A 1 85 ? -4.634 6.270 -7.154 1.00 94.50 85 ASP A O 1
ATOM 684 N N . PHE A 1 86 ? -6.421 5.253 -6.284 1.00 95.44 86 PHE A N 1
ATOM 685 C CA . PHE A 1 86 ? -5.605 4.355 -5.464 1.00 95.44 86 PHE A CA 1
ATOM 686 C C . PHE A 1 86 ? -4.631 3.526 -6.299 1.00 95.44 86 PHE A C 1
ATOM 688 O O . PHE A 1 86 ? -3.445 3.433 -5.987 1.00 95.44 86 PHE A O 1
ATOM 695 N N . ARG A 1 87 ? -5.115 2.966 -7.413 1.00 93.19 87 ARG A N 1
ATOM 696 C CA . ARG A 1 87 ? -4.277 2.188 -8.337 1.00 93.19 87 ARG A CA 1
ATOM 697 C C . ARG A 1 87 ? -3.205 3.045 -8.997 1.00 93.19 87 ARG A C 1
ATOM 699 O O . ARG A 1 87 ? -2.091 2.572 -9.189 1.00 93.19 87 ARG A O 1
ATOM 706 N N . TYR A 1 88 ? -3.523 4.299 -9.308 1.00 93.94 88 TYR A N 1
ATOM 707 C CA . TYR A 1 88 ? -2.559 5.227 -9.886 1.00 93.94 88 TYR A CA 1
ATOM 708 C C . TYR A 1 88 ? -1.395 5.480 -8.924 1.00 93.94 88 TYR A C 1
ATOM 710 O O . TYR A 1 88 ? -0.235 5.296 -9.297 1.00 93.94 88 TYR A O 1
ATOM 718 N N . HIS A 1 89 ? -1.693 5.818 -7.668 1.00 96.81 89 HIS A N 1
ATOM 719 C CA . HIS A 1 89 ? -0.661 6.008 -6.651 1.00 96.81 89 HIS A CA 1
ATOM 720 C C . HIS A 1 89 ? 0.113 4.715 -6.374 1.00 96.81 89 HIS A C 1
ATOM 722 O O . HIS A 1 89 ? 1.340 4.748 -6.314 1.00 96.81 89 HIS A O 1
ATOM 728 N N . TYR A 1 90 ? -0.569 3.569 -6.297 1.00 95.44 90 TYR A N 1
ATOM 729 C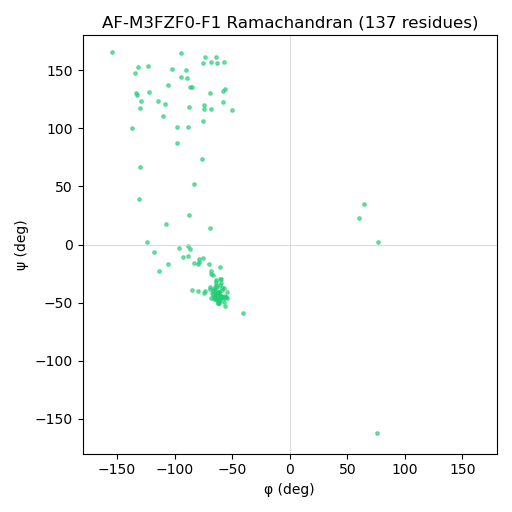 CA . TYR A 1 90 ? 0.078 2.271 -6.087 1.00 95.44 90 TYR A CA 1
ATOM 730 C C . TYR A 1 90 ? 1.065 1.928 -7.212 1.00 95.44 90 TYR A C 1
ATOM 732 O O . TYR A 1 90 ? 2.199 1.545 -6.938 1.00 95.44 90 TYR A O 1
ATOM 740 N N . TYR A 1 91 ? 0.682 2.148 -8.473 1.00 93.75 91 TYR A N 1
ATOM 741 C CA . TYR A 1 91 ? 1.576 1.961 -9.618 1.00 93.75 91 TYR A CA 1
ATOM 742 C C . TYR A 1 91 ? 2.803 2.878 -9.544 1.00 93.75 91 TYR A C 1
ATOM 744 O O . TYR A 1 91 ? 3.931 2.430 -9.744 1.00 93.75 91 TYR A O 1
ATOM 752 N N . ARG A 1 92 ? 2.611 4.160 -9.208 1.00 95.44 92 ARG A N 1
ATOM 753 C CA . ARG A 1 92 ? 3.700 5.148 -9.164 1.00 95.44 92 ARG A CA 1
ATOM 754 C C . ARG A 1 92 ? 4.806 4.816 -8.170 1.00 95.44 92 ARG A C 1
ATOM 756 O O . ARG A 1 92 ? 5.951 5.166 -8.440 1.00 95.44 92 ARG A O 1
ATOM 763 N N . VAL A 1 93 ? 4.495 4.115 -7.080 1.00 96.75 93 VAL A N 1
ATOM 764 C CA . VAL A 1 93 ? 5.492 3.703 -6.076 1.00 96.75 93 VAL A CA 1
ATOM 765 C C . VAL A 1 93 ? 6.585 2.814 -6.680 1.00 96.75 93 VAL A C 1
ATOM 767 O O . VAL A 1 93 ? 7.734 2.909 -6.252 1.00 96.75 93 VAL A O 1
ATOM 770 N N . ALA A 1 94 ? 6.258 1.991 -7.680 1.00 94.12 94 ALA A N 1
ATOM 771 C CA . ALA A 1 94 ? 7.186 1.026 -8.277 1.00 94.12 94 ALA A CA 1
ATOM 772 C C . ALA A 1 94 ? 7.367 1.178 -9.798 1.00 94.12 94 ALA A C 1
ATOM 774 O O . ALA A 1 94 ? 8.102 0.400 -10.403 1.00 94.12 94 ALA A O 1
ATOM 775 N N . LYS A 1 95 ? 6.724 2.180 -10.412 1.00 93.25 95 LYS A N 1
ATOM 776 C CA . LYS A 1 95 ? 6.673 2.402 -11.864 1.00 93.25 95 LYS A CA 1
ATOM 777 C C . LYS A 1 95 ? 8.001 2.159 -12.604 1.00 93.25 95 LYS A C 1
ATOM 779 O O . LYS A 1 95 ? 7.995 1.299 -13.480 1.00 93.25 95 LYS A O 1
ATOM 784 N N . PRO A 1 96 ? 9.121 2.844 -12.288 1.00 93.31 96 PRO A N 1
ATOM 785 C CA . PRO A 1 96 ? 10.348 2.683 -13.072 1.00 93.31 96 PRO A CA 1
ATOM 786 C C . PRO A 1 96 ? 10.909 1.259 -12.995 1.00 93.31 96 PRO A C 1
ATOM 788 O O . PRO A 1 96 ? 11.462 0.760 -13.969 1.00 93.31 96 PRO A O 1
ATOM 791 N N . TYR A 1 97 ? 10.724 0.572 -11.867 1.00 93.19 97 TYR A N 1
ATOM 792 C CA . TYR A 1 97 ? 11.187 -0.804 -11.686 1.00 93.19 97 TYR A CA 1
ATOM 793 C C . TYR A 1 97 ? 10.328 -1.791 -12.473 1.00 93.19 97 TYR A C 1
ATOM 795 O O . TYR A 1 97 ? 10.860 -2.702 -13.099 1.00 93.19 97 TYR A O 1
ATOM 803 N N . LEU A 1 98 ? 9.009 -1.585 -12.491 1.00 91.69 98 LEU A N 1
ATOM 804 C CA . LEU A 1 98 ? 8.096 -2.380 -13.311 1.00 91.69 98 LEU A CA 1
ATOM 805 C C . LEU A 1 98 ? 8.408 -2.194 -14.800 1.00 91.69 98 LEU A C 1
ATOM 807 O O . LEU A 1 98 ? 8.587 -3.176 -15.510 1.00 9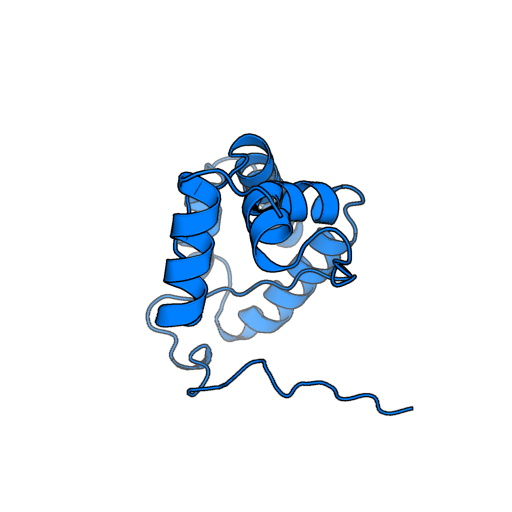1.69 98 LEU A O 1
ATOM 811 N N . GLU A 1 99 ? 8.565 -0.952 -15.260 1.00 91.00 99 GLU A N 1
ATOM 812 C CA . GLU A 1 99 ? 8.919 -0.659 -16.655 1.00 91.00 99 GLU A CA 1
ATOM 813 C C . GLU A 1 99 ? 10.279 -1.265 -17.046 1.00 91.00 99 GLU A C 1
ATOM 815 O O . GLU A 1 99 ? 10.421 -1.756 -18.163 1.00 91.00 99 GLU A O 1
ATOM 820 N N . THR A 1 100 ? 11.242 -1.312 -16.117 1.00 92.06 100 THR A N 1
ATOM 821 C CA . THR A 1 100 ? 12.549 -1.962 -16.330 1.00 92.06 100 THR A CA 1
ATOM 822 C C . THR A 1 100 ? 12.429 -3.484 -16.454 1.00 92.06 100 THR A C 1
ATOM 824 O O . THR A 1 100 ? 13.035 -4.078 -17.341 1.00 92.06 100 THR A O 1
ATOM 827 N N . LEU A 1 101 ? 11.666 -4.129 -15.564 1.00 91.25 101 LEU A N 1
ATOM 828 C CA . LEU A 1 101 ? 11.642 -5.592 -15.438 1.00 91.25 101 LEU A CA 1
ATOM 829 C C . LEU A 1 101 ? 10.675 -6.282 -16.407 1.00 91.25 101 LEU A C 1
ATOM 831 O O . LEU A 1 101 ? 10.978 -7.359 -16.913 1.00 91.25 101 LEU A O 1
ATOM 835 N N . VAL A 1 102 ? 9.502 -5.693 -16.637 1.00 87.56 102 VAL A N 1
ATOM 836 C CA . VAL A 1 102 ? 8.415 -6.290 -17.437 1.00 87.56 102 VAL A CA 1
ATOM 837 C C . VAL A 1 102 ? 8.072 -5.481 -18.687 1.00 87.56 102 VAL A C 1
ATOM 839 O O . VAL A 1 102 ? 7.309 -5.955 -19.527 1.00 87.56 102 VAL A O 1
ATOM 842 N N . GLY A 1 103 ? 8.661 -4.296 -18.862 1.00 84.25 103 GLY A N 1
ATOM 843 C CA . GLY A 1 103 ? 8.404 -3.444 -20.018 1.00 84.25 103 GLY A CA 1
ATOM 844 C C . GLY A 1 103 ? 7.056 -2.723 -19.951 1.00 84.25 103 GLY A C 1
ATOM 845 O O . GLY A 1 103 ? 6.432 -2.579 -18.900 1.00 84.25 103 GLY A O 1
ATOM 846 N N . ASN A 1 104 ? 6.604 -2.234 -21.103 1.00 74.25 104 ASN A N 1
ATOM 847 C CA . ASN A 1 104 ? 5.382 -1.437 -21.249 1.00 74.25 104 ASN A CA 1
ATOM 848 C C . ASN A 1 104 ? 4.101 -2.272 -21.433 1.00 74.25 104 ASN A C 1
ATOM 850 O O . ASN A 1 104 ? 3.013 -1.702 -21.466 1.00 74.25 104 ASN A O 1
ATOM 854 N N . GLU A 1 105 ? 4.202 -3.600 -21.529 1.00 73.69 105 GLU A N 1
ATOM 855 C CA . GLU A 1 105 ? 3.060 -4.516 -21.697 1.00 73.69 105 GLU A CA 1
ATOM 856 C C . GLU A 1 105 ? 2.438 -4.955 -20.355 1.00 73.69 105 GLU A C 1
ATOM 858 O O . GLU A 1 105 ? 1.816 -6.011 -20.237 1.00 73.69 105 GLU A O 1
ATOM 863 N N . LEU A 1 106 ? 2.590 -4.135 -19.313 1.00 76.88 106 LEU A N 1
ATOM 864 C CA . LEU A 1 106 ? 2.095 -4.441 -17.977 1.00 76.88 106 LEU A CA 1
ATOM 865 C C . LEU A 1 106 ? 0.557 -4.424 -17.928 1.00 76.88 106 LEU A C 1
ATOM 867 O O . LEU A 1 106 ? -0.075 -3.373 -18.050 1.00 76.88 106 LEU A O 1
ATOM 871 N N . SER A 1 107 ? -0.054 -5.573 -17.627 1.00 74.12 107 SER A N 1
ATOM 872 C CA . SER A 1 107 ? -1.447 -5.618 -17.172 1.00 74.12 107 SER A CA 1
ATOM 873 C C . SER A 1 107 ? -1.487 -5.447 -15.653 1.00 74.12 107 SER A C 1
ATOM 875 O O . SER A 1 107 ? -0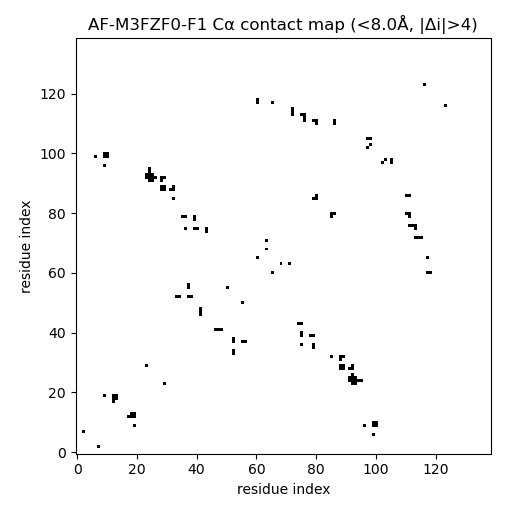.931 -6.261 -14.914 1.00 74.12 107 SER A O 1
ATOM 877 N N . MET A 1 108 ? -2.138 -4.390 -15.171 1.00 78.56 108 MET A N 1
ATOM 878 C CA . MET A 1 108 ? -2.266 -4.147 -13.737 1.00 78.56 108 MET A CA 1
ATOM 879 C C . MET A 1 108 ? -3.482 -4.874 -13.160 1.00 78.56 108 MET A C 1
ATOM 881 O O . MET A 1 108 ? -4.586 -4.795 -13.702 1.00 78.56 108 MET A O 1
ATOM 885 N N . GLN A 1 109 ? -3.302 -5.520 -12.006 1.00 77.38 109 GLN A N 1
ATOM 886 C CA . GLN A 1 109 ? -4.406 -6.113 -11.258 1.00 77.38 109 GLN A CA 1
ATOM 887 C C . GLN A 1 109 ? -5.480 -5.059 -10.933 1.00 77.38 109 GLN A C 1
ATOM 889 O O . GLN A 1 109 ? -5.189 -3.958 -10.463 1.00 77.38 109 GLN A O 1
ATOM 894 N N . LEU A 1 110 ? -6.752 -5.406 -11.157 1.00 82.00 110 LEU A N 1
ATOM 895 C CA . LEU A 1 110 ? -7.877 -4.479 -10.976 1.00 82.00 110 LEU A CA 1
ATOM 896 C C . LEU A 1 110 ? -8.138 -4.101 -9.515 1.00 82.00 110 LEU A C 1
ATOM 898 O O . LEU A 1 110 ? -8.764 -3.073 -9.267 1.00 82.00 110 LEU A O 1
ATOM 902 N N . ARG A 1 111 ? -7.701 -4.931 -8.564 1.00 86.88 111 ARG A N 1
ATOM 903 C CA . ARG A 1 111 ? -7.916 -4.723 -7.129 1.00 86.88 111 ARG A CA 1
ATOM 904 C C . ARG A 1 111 ? -6.625 -4.927 -6.356 1.00 86.88 111 ARG A C 1
ATOM 906 O O . ARG A 1 111 ? -6.000 -5.972 -6.496 1.00 86.88 111 ARG A O 1
ATOM 913 N N . VAL A 1 112 ? -6.259 -3.970 -5.515 1.00 91.25 112 VAL A N 1
ATOM 914 C CA . VAL A 1 112 ? -5.103 -4.070 -4.619 1.00 91.25 112 VAL A CA 1
ATOM 915 C C . VAL A 1 112 ? -5.523 -4.794 -3.340 1.00 91.25 112 VAL A C 1
ATOM 917 O O . VAL A 1 112 ? -6.597 -4.529 -2.797 1.00 91.25 112 VAL A O 1
ATOM 920 N N . ASN A 1 113 ? -4.698 -5.729 -2.876 1.00 91.62 113 ASN A N 1
ATOM 921 C CA . ASN A 1 113 ? -4.936 -6.474 -1.640 1.00 91.62 113 ASN A CA 1
ATOM 922 C C . ASN A 1 113 ? -4.217 -5.807 -0.453 1.00 91.62 113 ASN A C 1
ATOM 924 O O . ASN A 1 113 ? -3.342 -4.965 -0.648 1.00 91.62 113 ASN A O 1
ATOM 928 N N . LEU A 1 114 ? -4.580 -6.176 0.774 1.00 92.81 114 LEU A N 1
ATOM 929 C CA . LEU A 1 114 ? -3.977 -5.657 2.000 1.00 92.81 114 LEU A CA 1
ATOM 930 C C . LEU A 1 114 ? -3.669 -6.811 2.950 1.00 92.81 114 LEU A C 1
ATOM 932 O O . LEU A 1 114 ? -4.544 -7.619 3.256 1.00 92.81 114 LEU A O 1
ATOM 936 N N . SER A 1 115 ? -2.442 -6.843 3.459 1.00 92.06 115 SER A N 1
ATOM 937 C CA . SER A 1 115 ? -2.053 -7.713 4.565 1.00 92.06 115 SER A CA 1
ATOM 938 C C . SER A 1 115 ? -1.908 -6.885 5.840 1.00 92.06 115 SER A C 1
ATOM 940 O O . SER A 1 115 ? -1.372 -5.779 5.801 1.00 92.06 115 SER A O 1
ATOM 942 N N . ILE A 1 116 ? -2.409 -7.409 6.958 1.00 91.44 116 ILE A N 1
ATOM 943 C CA . ILE A 1 116 ? -2.301 -6.806 8.289 1.00 91.44 116 ILE A CA 1
ATOM 944 C C . ILE A 1 116 ? -1.761 -7.898 9.201 1.00 91.44 116 ILE A C 1
ATOM 946 O O . ILE A 1 116 ? -2.363 -8.965 9.280 1.00 91.44 116 ILE A O 1
ATOM 950 N N . GLN A 1 117 ? -0.639 -7.636 9.864 1.00 90.00 117 GLN A N 1
ATOM 951 C CA . GLN A 1 117 ? 0.018 -8.591 10.753 1.00 90.00 117 GLN A CA 1
ATOM 952 C C . GLN A 1 117 ? -0.026 -8.054 12.179 1.00 90.00 117 GLN A C 1
ATOM 954 O O . GLN A 1 117 ? 0.414 -6.931 12.437 1.00 90.00 117 GLN A O 1
ATOM 959 N N . PHE A 1 118 ? -0.591 -8.832 13.100 1.00 90.50 118 PHE A N 1
ATOM 960 C CA . PHE A 1 118 ? -0.597 -8.488 14.519 1.00 90.50 118 PHE A CA 1
ATOM 961 C C . PHE A 1 118 ? 0.647 -9.055 15.214 1.00 90.50 118 PHE A C 1
ATOM 963 O O . PHE A 1 118 ? 1.155 -10.103 14.812 1.00 90.50 118 PHE A O 1
ATOM 970 N N . PRO A 1 119 ? 1.147 -8.394 16.273 1.00 86.69 119 PRO A N 1
ATOM 971 C CA . PRO A 1 119 ? 2.210 -8.963 17.092 1.00 86.69 119 PRO A CA 1
ATOM 972 C C . PRO A 1 119 ? 1.790 -10.322 17.672 1.00 86.69 119 PRO A C 1
ATOM 974 O O . PRO A 1 119 ? 0.714 -10.423 18.259 1.00 86.69 119 PRO A O 1
ATOM 977 N N . ASN A 1 120 ? 2.661 -11.331 17.559 1.00 80.12 120 ASN A N 1
ATOM 978 C CA . ASN A 1 120 ? 2.455 -12.697 18.073 1.00 80.12 120 ASN A CA 1
ATOM 979 C C . ASN A 1 120 ? 1.235 -13.442 17.489 1.00 80.12 120 ASN A C 1
ATOM 981 O O . ASN A 1 120 ? 0.710 -14.347 18.136 1.00 80.12 120 ASN A O 1
ATOM 985 N N . ASP A 1 121 ? 0.763 -13.055 16.300 1.00 72.06 121 ASP A N 1
ATOM 986 C CA . ASP A 1 121 ? -0.300 -13.772 15.594 1.00 72.06 121 ASP A CA 1
ATOM 987 C C . ASP A 1 121 ? 0.273 -14.718 14.529 1.00 72.06 121 ASP A C 1
ATOM 989 O O . ASP A 1 121 ? 0.610 -14.308 13.416 1.00 72.06 121 ASP A O 1
ATOM 993 N N . ASP A 1 122 ? 0.330 -16.007 14.862 1.00 67.12 122 ASP A N 1
ATOM 994 C CA . ASP A 1 122 ? 0.807 -17.053 13.953 1.00 67.12 122 ASP A CA 1
ATOM 995 C C . ASP A 1 122 ? -0.250 -17.460 12.911 1.00 67.12 122 ASP A C 1
ATOM 997 O O . ASP A 1 122 ? 0.079 -18.118 11.922 1.00 67.12 122 ASP A O 1
ATOM 1001 N N . SER A 1 123 ? -1.519 -17.054 13.078 1.00 65.44 123 SER A N 1
ATOM 1002 C CA . SER A 1 123 ? -2.599 -17.392 12.132 1.00 65.44 123 SER A CA 1
ATOM 1003 C C . SER A 1 123 ? -2.462 -16.677 10.782 1.00 65.44 123 SER A C 1
ATOM 1005 O O . SER A 1 123 ? -3.043 -17.099 9.780 1.00 65.44 123 SER A O 1
ATOM 1007 N N . SER A 1 124 ? -1.648 -15.621 10.753 1.00 57.00 124 SER A N 1
ATOM 1008 C CA . SER A 1 124 ? -1.321 -14.810 9.582 1.00 57.00 124 SER A CA 1
ATOM 1009 C C . SER A 1 124 ? -0.118 -15.335 8.783 1.00 57.00 124 SER A C 1
ATOM 1011 O O . SER A 1 124 ? 0.155 -14.830 7.689 1.00 57.00 124 SER A O 1
ATOM 1013 N N . LEU A 1 125 ? 0.625 -16.319 9.307 1.00 57.22 125 LEU A N 1
ATOM 1014 C CA . LEU A 1 125 ? 1.793 -16.887 8.636 1.00 57.22 125 LEU A CA 1
ATOM 1015 C C . LEU A 1 125 ? 1.338 -17.799 7.495 1.00 57.22 125 LEU A C 1
ATOM 1017 O O . LEU A 1 125 ? 0.855 -18.911 7.707 1.00 57.22 125 LEU A O 1
ATOM 1021 N N . LEU A 1 126 ? 1.508 -17.329 6.259 1.00 55.06 126 LEU A N 1
ATOM 1022 C CA . LEU A 1 126 ? 1.319 -18.189 5.100 1.00 55.06 126 LEU A CA 1
ATOM 1023 C C . LEU A 1 126 ? 2.460 -19.221 5.065 1.00 55.06 126 LEU A C 1
ATOM 1025 O O . LEU A 1 126 ? 3.627 -18.828 5.149 1.00 55.06 126 LEU A O 1
ATOM 1029 N N . PRO A 1 127 ? 2.166 -20.527 4.914 1.00 50.81 127 PRO A N 1
ATOM 1030 C CA . PRO A 1 127 ? 3.202 -21.508 4.614 1.00 50.81 127 PRO A CA 1
ATOM 1031 C C . PRO A 1 127 ? 3.934 -21.106 3.327 1.00 50.81 127 PRO A C 1
ATOM 1033 O O . PRO A 1 127 ? 3.389 -20.366 2.504 1.00 50.81 127 PRO A O 1
ATOM 1036 N N . VAL A 1 128 ? 5.172 -21.582 3.150 1.00 51.00 128 VAL A N 1
ATOM 1037 C CA . VAL A 1 128 ? 5.978 -21.290 1.953 1.00 51.00 128 VAL A CA 1
ATOM 1038 C C . VAL A 1 128 ? 5.147 -21.585 0.701 1.00 51.00 128 VAL A C 1
ATOM 1040 O O . VAL A 1 128 ? 4.755 -22.726 0.462 1.00 51.00 128 VAL A O 1
ATOM 1043 N N . HIS A 1 129 ? 4.862 -20.544 -0.076 1.00 54.62 129 HIS A N 1
ATOM 1044 C CA . HIS A 1 129 ? 4.074 -20.602 -1.300 1.00 54.62 129 HIS A CA 1
ATOM 1045 C C . HIS A 1 129 ? 4.811 -19.856 -2.412 1.00 54.62 129 HIS A C 1
ATOM 1047 O O . HIS A 1 129 ? 5.611 -18.957 -2.160 1.00 54.62 129 HIS A O 1
ATOM 1053 N N . SER A 1 130 ? 4.556 -20.261 -3.653 1.00 45.06 130 SER A N 1
ATOM 1054 C CA . SER A 1 130 ? 4.956 -19.525 -4.846 1.00 45.06 130 SER A CA 1
ATOM 1055 C C . SER A 1 130 ? 3.688 -18.942 -5.461 1.00 45.06 130 SER A C 1
ATOM 1057 O O . SER A 1 130 ? 2.795 -19.700 -5.839 1.00 45.06 130 SER A O 1
ATOM 1059 N N . ASP A 1 131 ? 3.612 -17.618 -5.606 1.00 58.56 131 ASP A N 1
ATOM 1060 C CA . ASP A 1 131 ? 2.479 -16.918 -6.242 1.00 58.56 131 ASP A CA 1
ATOM 1061 C C . ASP A 1 131 ? 2.385 -17.155 -7.766 1.00 58.56 131 ASP A C 1
ATOM 1063 O O . ASP A 1 131 ? 1.658 -16.468 -8.478 1.00 58.56 131 ASP A O 1
ATOM 1067 N N . THR A 1 132 ? 3.102 -18.149 -8.297 1.00 48.59 132 THR A N 1
ATOM 1068 C CA . THR A 1 132 ? 3.096 -18.507 -9.722 1.00 48.59 132 THR A CA 1
ATOM 1069 C C . THR A 1 132 ? 1.868 -19.324 -10.135 1.00 48.59 132 THR A C 1
ATOM 1071 O O . THR A 1 132 ? 1.569 -19.419 -11.325 1.00 48.59 132 THR A O 1
ATOM 1074 N N . TRP A 1 133 ? 1.115 -19.888 -9.179 1.00 41.56 133 TRP A N 1
ATOM 1075 C CA . TRP A 1 133 ? -0.015 -20.778 -9.467 1.00 41.56 133 TRP A CA 1
ATOM 1076 C C . TRP A 1 133 ? -1.294 -20.395 -8.709 1.00 41.56 133 TRP A C 1
ATOM 1078 O O . TRP A 1 133 ? -1.799 -21.125 -7.863 1.00 41.56 133 TRP A O 1
ATOM 1088 N N . SER A 1 134 ? -1.860 -19.233 -9.042 1.00 41.50 134 SER A N 1
ATOM 1089 C CA . SER A 1 134 ? -3.241 -18.875 -8.673 1.00 41.50 134 SER A CA 1
ATOM 1090 C C . SER A 1 134 ? -4.052 -18.341 -9.862 1.00 41.50 134 SER A C 1
ATOM 1092 O O . SER A 1 134 ? -4.908 -17.472 -9.738 1.00 41.50 134 SER A O 1
ATOM 1094 N N . GLY A 1 135 ? -3.851 -18.941 -11.037 1.00 40.47 135 GLY A N 1
ATOM 1095 C CA . GLY A 1 135 ? -4.813 -18.878 -12.136 1.00 40.47 135 GLY A CA 1
ATOM 1096 C C . GLY A 1 135 ? -5.994 -19.814 -11.877 1.00 40.47 135 GLY A C 1
ATOM 1097 O O . GLY A 1 135 ? -6.086 -20.868 -12.499 1.00 40.47 135 GLY A O 1
ATOM 1098 N N . ARG A 1 136 ? -6.904 -19.468 -10.958 1.00 32.75 136 ARG A N 1
ATOM 1099 C CA . ARG A 1 136 ? -8.219 -20.126 -10.893 1.00 32.75 136 ARG A CA 1
ATOM 1100 C C . ARG A 1 136 ? -9.262 -19.267 -11.601 1.00 32.75 136 ARG A C 1
ATOM 1102 O O . ARG A 1 136 ? -9.959 -18.471 -10.986 1.00 32.75 136 ARG A O 1
ATOM 1109 N N . PHE A 1 137 ? -9.367 -19.477 -12.912 1.00 40.72 137 PHE A N 1
ATOM 1110 C CA . PHE A 1 137 ? -10.623 -19.290 -13.628 1.00 40.72 137 PHE A CA 1
ATOM 1111 C C . PHE A 1 137 ? -11.536 -20.469 -13.277 1.00 40.72 137 PHE A C 1
ATOM 1113 O O . PHE A 1 137 ? -11.199 -21.621 -13.547 1.00 40.72 137 PHE A O 1
ATOM 1120 N N . SER A 1 138 ? -12.692 -20.193 -12.688 1.00 32.72 138 SER A N 1
ATOM 1121 C CA . SER A 1 138 ? -13.847 -21.082 -12.780 1.00 32.72 138 SER A CA 1
ATOM 1122 C C . SER A 1 138 ? -15.034 -20.227 -13.194 1.00 32.72 138 SER A C 1
ATOM 1124 O O . SER A 1 138 ? -15.365 -19.268 -12.496 1.00 32.72 138 SER A O 1
ATOM 1126 N N . LEU A 1 139 ? -15.551 -20.568 -14.375 1.00 35.47 139 LEU A N 1
ATOM 1127 C CA . LEU A 1 139 ? -16.784 -20.090 -14.996 1.00 35.47 139 LEU A CA 1
ATOM 1128 C C . LEU A 1 139 ? -17.973 -20.092 -14.028 1.00 35.47 139 LEU A C 1
ATOM 1130 O O . LEU A 1 139 ? -18.016 -20.998 -13.163 1.00 35.47 139 LEU A O 1
#

Solvent-accessible surface area (backbone atoms only — not comparable to full-atom values): 8909 Å² total; per-residue (Å²): 133,92,68,54,74,68,52,47,51,51,47,54,40,26,74,74,67,75,48,75,91,76,7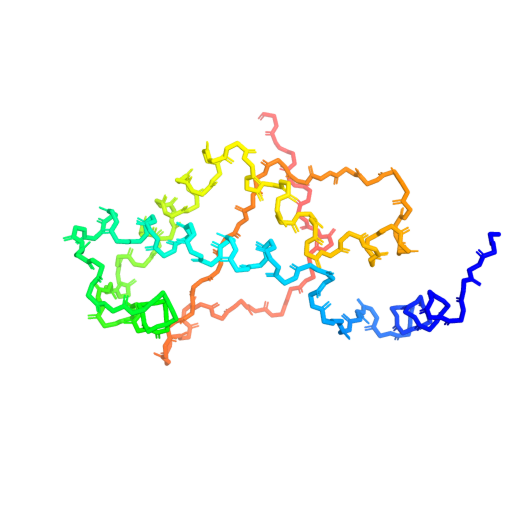5,66,75,27,59,69,33,49,52,50,49,50,49,53,53,37,50,52,51,26,65,76,68,74,52,74,90,81,64,54,51,67,57,50,64,77,46,39,67,83,78,46,54,81,90,48,41,66,65,51,50,51,52,52,36,53,56,51,61,66,41,86,60,45,64,58,32,59,45,48,25,46,41,73,60,47,44,66,74,66,39,92,79,70,82,76,77,94,65,71,84,80,89,84,83,52,90,95,50,71,91,72,63,74,73,98,76,72,92,86,75,76,88,75,85,76,133

Radius of gyration: 17.84 Å; Cα contacts (8 Å, |Δi|>4): 81; chains: 1; bounding box: 40×34×46 Å

Mean predicted aligned error: 7.13 Å

InterPro domains:
  IPR027611 Sporadic carbohydrate cluster 2-oxoglutarate-Fe(II) oxygenase [TIGR04324] (12-135)

Sequence (139 aa):
MFLSESEQQITDEYIRNGYTIQKAADINSLDWIRENIANIVRDILGLSKEETSDILLNQIHKKVSVSDLNSFRLKVIQSMNSLADFRYHYYRVAKPYLETLVGNELSMQLRVNLSIQFPNDDSSLLPVHSDTWSGRFSL

Nearest PDB structures (foldseek):
  6a4i-assembly1_D  TM=1.672E-01  e=8.611E+00  Homo sapiens